Protein AF-A0A842QKL3-F1 (afdb_monomer)

Sequence (49 aa):
MTRNRATFTKIAGFKKIGKCRLCGKSIEVKDYNHYCSKCLKKIRKSEEE

pLDDT: mean 71.3, std 14.11, range [43.06, 88.62]

Solvent-accessible surface area (backbone atoms only — not comparable to full-atom values): 3304 Å² total; per-residue (Å²): 136,83,83,81,74,77,73,80,72,77,74,73,79,81,77,42,71,39,52,13,79,86,78,62,48,80,37,79,36,58,91,88,43,46,54,40,74,74,55,44,54,58,56,59,63,63,74,80,112

Mean predicted aligned error: 12.18 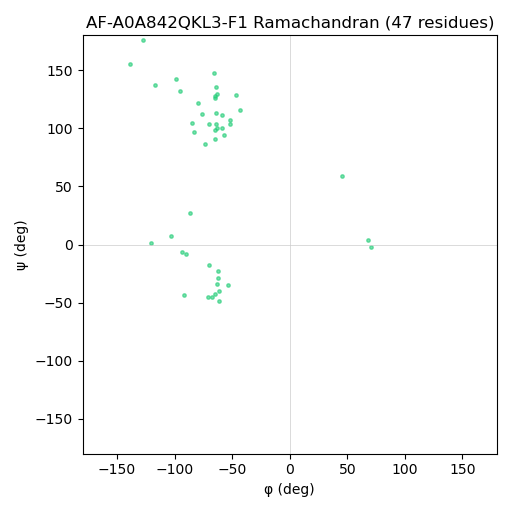Å

Radius of gyration: 18.91 Å; Cα contacts (8 Å, |Δi|>4): 41; chains: 1; bounding box: 39×21×56 Å

Structure (mmCIF, N/CA/C/O backbone):
data_AF-A0A842QKL3-F1
#
_entry.id   AF-A0A842QKL3-F1
#
loop_
_atom_site.group_PDB
_atom_site.id
_atom_site.type_symbol
_atom_site.label_atom_id
_atom_site.label_alt_id
_atom_site.label_comp_id
_atom_site.label_asym_id
_atom_site.label_entity_id
_atom_site.label_seq_id
_atom_site.pdbx_PDB_ins_code
_atom_site.Cartn_x
_atom_site.Cartn_y
_atom_site.Cartn_z
_atom_site.occupancy
_atom_site.B_iso_or_equiv
_atom_site.auth_seq_id
_atom_site.auth_comp_id
_atom_site.auth_asym_id
_atom_site.auth_atom_id
_atom_site.pdbx_PDB_model_num
ATOM 1 N N . MET A 1 1 ? 27.573 7.723 -43.948 1.00 43.06 1 MET A N 1
ATOM 2 C CA . MET A 1 1 ? 27.090 6.689 -43.007 1.00 43.06 1 MET A CA 1
ATOM 3 C C . MET A 1 1 ? 25.942 7.272 -42.200 1.00 43.06 1 MET A C 1
ATOM 5 O O . MET A 1 1 ? 26.084 8.336 -41.609 1.00 43.06 1 MET A O 1
ATOM 9 N N . THR A 1 2 ? 24.774 6.650 -42.313 1.00 46.22 2 THR A N 1
ATOM 10 C CA . THR A 1 2 ? 23.470 7.093 -41.808 1.00 46.22 2 THR A CA 1
ATOM 11 C C . THR A 1 2 ? 23.452 7.190 -40.281 1.00 46.22 2 THR A C 1
ATOM 13 O O . THR A 1 2 ? 23.852 6.264 -39.581 1.00 46.22 2 THR A O 1
ATOM 16 N N . ARG A 1 3 ? 22.992 8.333 -39.755 1.00 49.62 3 ARG A N 1
ATOM 17 C CA . ARG A 1 3 ? 22.783 8.559 -38.318 1.00 49.62 3 ARG A CA 1
ATOM 18 C C . ARG A 1 3 ? 21.705 7.592 -37.818 1.00 49.62 3 ARG A C 1
ATOM 20 O O . ARG A 1 3 ? 20.519 7.849 -38.009 1.00 49.62 3 ARG A O 1
ATOM 27 N N . ASN A 1 4 ? 22.117 6.497 -37.181 1.00 52.94 4 ASN A N 1
ATOM 28 C CA . ASN A 1 4 ? 21.228 5.591 -36.455 1.00 52.94 4 ASN A CA 1
ATOM 29 C C . ASN A 1 4 ? 20.621 6.339 -35.264 1.00 52.94 4 ASN A C 1
ATOM 31 O O . ASN A 1 4 ? 21.190 6.409 -34.176 1.00 52.94 4 ASN A O 1
ATOM 35 N N . ARG A 1 5 ? 19.462 6.953 -35.502 1.00 51.53 5 ARG A N 1
ATOM 36 C CA . ARG A 1 5 ? 18.636 7.599 -34.488 1.00 51.53 5 ARG A CA 1
ATOM 37 C C . ARG A 1 5 ? 17.989 6.475 -33.684 1.00 51.53 5 ARG A C 1
ATOM 39 O O . ARG A 1 5 ? 16.918 6.002 -34.042 1.00 51.53 5 ARG A O 1
ATOM 46 N N . ALA A 1 6 ? 18.698 5.999 -32.660 1.00 57.22 6 ALA A N 1
ATOM 47 C CA . ALA A 1 6 ? 18.178 5.033 -31.704 1.00 57.22 6 ALA A CA 1
ATOM 48 C C . ALA A 1 6 ? 16.842 5.564 -31.172 1.00 57.22 6 ALA A C 1
ATOM 50 O O . ALA A 1 6 ? 16.772 6.573 -30.469 1.00 57.22 6 ALA A O 1
ATOM 51 N N . THR A 1 7 ? 15.769 4.925 -31.618 1.00 58.38 7 THR A N 1
ATOM 52 C CA . THR A 1 7 ? 14.402 5.175 -31.194 1.00 58.38 7 THR A CA 1
ATOM 53 C C . THR A 1 7 ? 14.334 4.946 -29.694 1.00 58.38 7 THR A C 1
ATOM 55 O O . THR A 1 7 ? 14.493 3.819 -29.235 1.00 58.38 7 THR A O 1
ATOM 58 N N . PHE A 1 8 ? 14.125 6.025 -28.937 1.00 52.78 8 PHE A N 1
ATOM 59 C CA . PHE A 1 8 ? 13.777 5.989 -27.520 1.00 52.78 8 PHE A CA 1
ATOM 60 C C . PHE A 1 8 ? 12.495 5.161 -27.369 1.00 52.78 8 PHE A C 1
ATOM 62 O O . PHE A 1 8 ? 11.381 5.660 -27.545 1.00 52.78 8 PHE A O 1
ATOM 69 N N . THR A 1 9 ? 12.642 3.870 -27.091 1.00 55.94 9 THR A N 1
ATOM 70 C CA . THR A 1 9 ? 11.541 2.995 -26.709 1.00 55.94 9 THR A CA 1
ATOM 71 C C . THR A 1 9 ? 11.020 3.535 -25.383 1.00 55.94 9 THR A C 1
ATOM 73 O O . THR A 1 9 ? 11.676 3.399 -24.352 1.00 55.94 9 THR A O 1
ATOM 76 N N . LYS A 1 10 ? 9.874 4.230 -25.410 1.00 53.72 10 LYS A N 1
ATOM 77 C CA . LYS A 1 10 ? 9.140 4.640 -24.207 1.00 53.72 10 LYS A CA 1
ATOM 78 C C . LYS A 1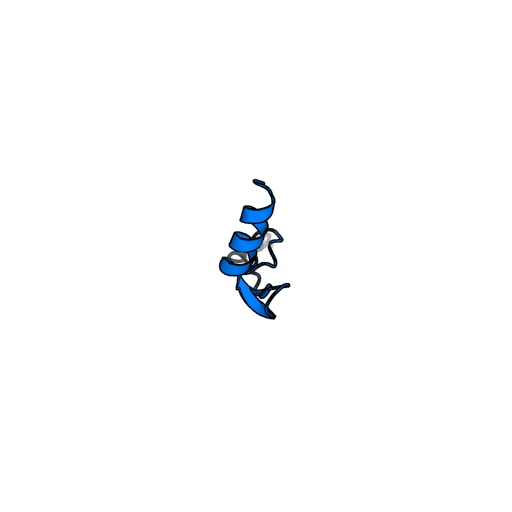 10 ? 8.935 3.391 -23.356 1.00 53.72 10 LYS A C 1
ATOM 80 O O . LYS A 1 10 ? 8.111 2.546 -23.699 1.00 53.72 10 LYS A O 1
ATOM 85 N N . ILE A 1 11 ? 9.720 3.252 -22.291 1.00 59.28 11 ILE A N 1
ATOM 86 C CA . ILE A 1 11 ? 9.600 2.119 -21.383 1.00 59.28 11 ILE A CA 1
ATOM 87 C C . ILE A 1 11 ? 8.218 2.234 -20.748 1.00 59.28 11 ILE A C 1
ATOM 89 O O . ILE A 1 11 ? 7.916 3.215 -20.064 1.00 59.28 11 ILE A O 1
ATOM 93 N N . ALA A 1 12 ? 7.359 1.268 -21.073 1.00 56.72 12 ALA A N 1
ATOM 94 C CA . ALA A 1 12 ? 6.022 1.131 -20.527 1.00 56.72 12 ALA A CA 1
ATOM 95 C C . ALA A 1 12 ? 6.084 1.301 -19.004 1.00 56.72 12 ALA A C 1
ATOM 97 O O . ALA A 1 12 ? 6.938 0.704 -18.350 1.00 56.72 12 ALA A O 1
ATOM 98 N N . GLY A 1 13 ? 5.227 2.178 -18.474 1.00 58.03 13 GLY A N 1
ATOM 99 C CA . GLY A 1 13 ? 5.314 2.702 -17.114 1.00 58.03 13 GLY A CA 1
ATOM 100 C C . GLY A 1 13 ? 5.648 1.629 -16.082 1.00 58.03 13 GLY A C 1
ATOM 101 O O . GLY A 1 13 ? 4.864 0.707 -15.856 1.00 58.03 13 GLY A O 1
ATOM 102 N N . PHE A 1 14 ? 6.819 1.761 -15.454 1.00 61.22 14 PHE A N 1
ATOM 103 C CA . PHE A 1 14 ? 7.236 0.911 -14.347 1.00 61.22 14 PHE A CA 1
ATOM 104 C C . PHE A 1 14 ? 6.216 1.035 -13.215 1.00 61.22 14 PHE A C 1
ATOM 106 O O . PHE A 1 14 ? 6.238 1.988 -12.434 1.00 61.22 14 PHE A O 1
ATOM 113 N N . LYS A 1 15 ? 5.317 0.055 -13.113 1.00 69.44 15 LYS A N 1
ATOM 114 C CA . LYS A 1 15 ? 4.488 -0.150 -11.929 1.00 69.44 15 LYS A CA 1
ATOM 115 C C . LYS A 1 15 ? 5.427 -0.514 -10.785 1.00 69.44 15 LYS A C 1
ATOM 117 O O . LYS A 1 15 ? 5.891 -1.648 -10.687 1.00 69.44 15 LYS A O 1
ATOM 122 N N . LYS A 1 16 ? 5.770 0.467 -9.948 1.00 73.44 16 LYS A N 1
ATOM 123 C CA . LYS A 1 16 ? 6.621 0.249 -8.777 1.00 73.44 16 LYS A CA 1
ATOM 124 C C . LYS A 1 16 ? 5.829 -0.563 -7.760 1.00 73.44 16 LYS A C 1
ATOM 126 O O . LYS A 1 16 ? 4.946 -0.037 -7.096 1.00 73.44 16 LYS A O 1
ATOM 131 N N . ILE A 1 17 ? 6.118 -1.854 -7.647 1.00 81.44 17 ILE A N 1
ATOM 132 C 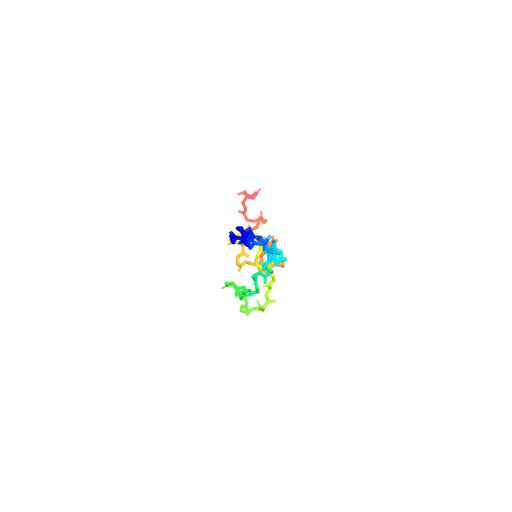CA . ILE A 1 17 ? 5.558 -2.686 -6.581 1.00 81.44 17 ILE A CA 1
ATOM 133 C C . ILE A 1 17 ? 6.380 -2.416 -5.320 1.00 81.44 17 ILE A C 1
ATOM 135 O O . ILE A 1 17 ? 7.596 -2.589 -5.311 1.00 81.44 17 ILE A O 1
ATOM 139 N N . GLY A 1 18 ? 5.724 -1.966 -4.258 1.00 85.44 18 GLY A N 1
ATOM 140 C CA . GLY A 1 18 ? 6.333 -1.728 -2.953 1.00 85.44 18 GLY A CA 1
ATOM 141 C C . GLY A 1 18 ? 5.560 -2.438 -1.851 1.00 85.44 18 GLY A C 1
ATOM 142 O O . GLY A 1 18 ? 4.522 -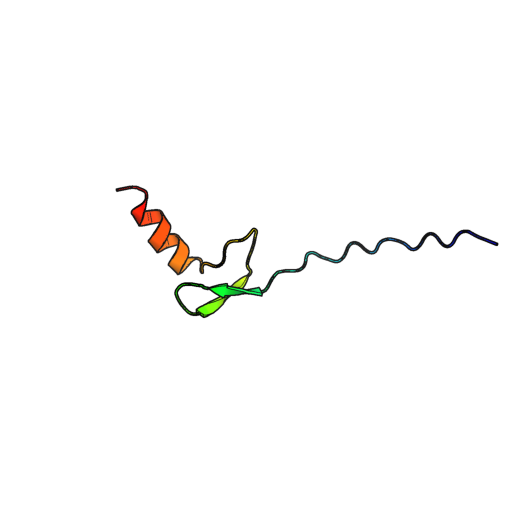3.047 -2.088 1.00 85.44 18 GLY A O 1
ATOM 143 N N . LYS A 1 19 ? 6.064 -2.372 -0.620 1.00 87.44 19 LYS A N 1
ATOM 144 C CA . LYS A 1 19 ? 5.352 -2.893 0.552 1.00 87.44 19 LYS A CA 1
ATOM 145 C C . LYS A 1 19 ? 4.644 -1.764 1.280 1.00 87.44 19 LYS A C 1
ATOM 147 O O . LYS A 1 19 ? 5.169 -0.657 1.394 1.00 87.44 19 LYS A O 1
ATOM 152 N N . CYS A 1 20 ? 3.459 -2.061 1.793 1.00 88.50 20 CYS A N 1
ATOM 153 C CA . CYS A 1 20 ? 2.740 -1.146 2.650 1.00 88.50 20 CYS A CA 1
ATOM 154 C C . CYS A 1 20 ? 3.514 -0.919 3.955 1.00 88.50 20 CYS A C 1
ATOM 156 O O . CYS A 1 20 ? 3.812 -1.884 4.654 1.00 88.50 20 CYS A O 1
ATOM 158 N N . ARG A 1 21 ? 3.756 0.340 4.335 1.00 84.38 21 ARG A N 1
ATOM 159 C CA . ARG A 1 21 ? 4.426 0.696 5.600 1.00 84.38 21 ARG A CA 1
ATOM 160 C C . ARG A 1 21 ? 3.678 0.264 6.866 1.00 84.38 21 ARG A C 1
ATOM 162 O O . ARG A 1 21 ? 4.312 0.125 7.899 1.00 84.38 21 ARG A O 1
ATOM 169 N N . LEU A 1 22 ? 2.361 0.052 6.799 1.00 86.12 22 LEU A N 1
ATOM 170 C CA . LEU A 1 22 ? 1.557 -0.335 7.968 1.00 86.12 22 LEU A CA 1
ATOM 171 C C . LEU A 1 22 ? 1.426 -1.847 8.146 1.00 86.12 22 LEU A C 1
ATOM 173 O O . LEU A 1 22 ? 1.515 -2.341 9.260 1.00 86.12 22 LEU A O 1
ATOM 177 N N . CYS A 1 23 ? 1.178 -2.585 7.065 1.00 88.62 23 CYS A N 1
ATOM 178 C CA . CYS A 1 23 ? 0.868 -4.015 7.150 1.00 88.62 23 CYS A CA 1
ATOM 179 C C . CYS A 1 23 ? 1.844 -4.915 6.385 1.00 88.62 23 CYS A C 1
ATOM 181 O O . CYS A 1 23 ? 1.618 -6.116 6.301 1.00 88.62 23 CYS A O 1
ATOM 183 N N . GLY A 1 24 ? 2.877 -4.354 5.748 1.00 86.81 24 GLY A N 1
ATOM 184 C CA . GLY A 1 24 ? 3.872 -5.108 4.977 1.00 86.81 24 GLY A CA 1
ATOM 185 C C . GLY A 1 24 ? 3.361 -5.709 3.661 1.00 86.81 24 GLY A C 1
ATOM 186 O O . GLY A 1 24 ? 4.145 -6.296 2.917 1.00 86.81 24 GLY A O 1
ATOM 187 N N . LYS A 1 25 ? 2.070 -5.551 3.338 1.00 88.00 25 LYS A N 1
ATOM 188 C CA . LYS A 1 25 ? 1.449 -6.114 2.132 1.00 88.00 25 LYS A CA 1
ATOM 189 C C . LYS A 1 25 ? 2.047 -5.516 0.859 1.00 88.00 25 LYS A C 1
ATOM 191 O O . LYS A 1 25 ? 2.171 -4.297 0.762 1.00 88.00 25 LYS A O 1
ATOM 196 N N . SER A 1 26 ? 2.346 -6.354 -0.130 1.00 86.69 26 SER A N 1
ATOM 197 C CA . SER A 1 26 ? 2.773 -5.909 -1.461 1.00 86.69 26 SER A CA 1
ATOM 198 C C . SER A 1 26 ? 1.646 -5.149 -2.166 1.00 86.69 26 SER A C 1
ATOM 200 O O . SER A 1 26 ? 0.522 -5.646 -2.266 1.00 86.69 26 SER A O 1
ATOM 202 N N . ILE A 1 27 ? 1.937 -3.938 -2.626 1.00 87.19 27 ILE A N 1
ATOM 203 C CA . ILE A 1 27 ? 1.005 -3.013 -3.273 1.00 87.19 27 ILE A CA 1
ATOM 204 C C . ILE A 1 27 ? 1.679 -2.322 -4.457 1.00 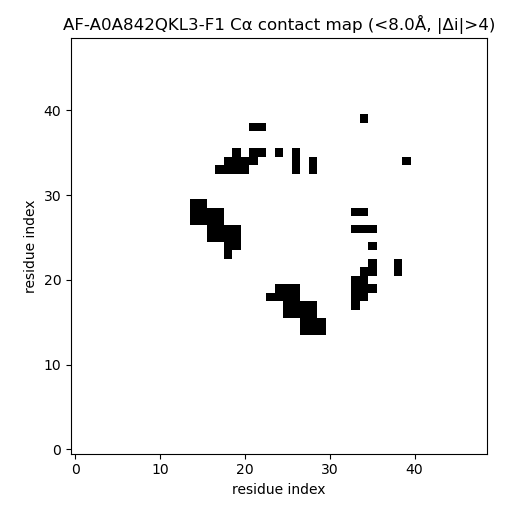87.19 27 ILE A C 1
ATOM 206 O O . ILE A 1 27 ? 2.897 -2.161 -4.490 1.00 87.19 27 ILE A O 1
ATOM 210 N N . GLU A 1 28 ? 0.878 -1.876 -5.419 1.00 85.62 28 GLU A N 1
ATOM 211 C CA . GLU A 1 28 ? 1.355 -0.981 -6.472 1.00 85.62 28 GLU A CA 1
ATOM 212 C C . GLU A 1 28 ? 1.492 0.432 -5.883 1.00 85.62 28 GLU A C 1
ATOM 214 O O . GLU A 1 28 ? 0.502 1.050 -5.491 1.00 85.62 28 GLU A O 1
ATOM 219 N N . VAL A 1 29 ? 2.727 0.917 -5.771 1.00 76.94 29 VAL A N 1
ATOM 220 C CA . VAL A 1 29 ? 3.059 2.256 -5.282 1.00 76.94 29 VAL A CA 1
ATOM 221 C C . VAL A 1 29 ? 2.964 3.214 -6.460 1.00 76.94 29 VAL A C 1
ATOM 223 O O . VAL A 1 29 ? 3.837 3.247 -7.330 1.00 76.94 29 VAL A O 1
ATOM 226 N N . LYS A 1 30 ? 1.885 3.993 -6.483 1.00 72.38 30 LYS A N 1
ATOM 227 C CA . LYS A 1 30 ? 1.744 5.157 -7.360 1.00 72.38 30 LYS A CA 1
ATOM 228 C C . LYS A 1 30 ? 2.161 6.392 -6.576 1.00 72.38 30 LYS A C 1
ATOM 230 O O . LYS A 1 30 ? 1.762 6.526 -5.420 1.00 72.38 30 LYS A O 1
ATOM 235 N N . ASP A 1 31 ? 3.001 7.226 -7.183 1.00 66.19 31 ASP A N 1
ATOM 236 C CA . ASP A 1 31 ? 3.311 8.578 -6.702 1.00 66.19 31 ASP A CA 1
ATOM 237 C C . ASP A 1 31 ? 3.583 8.649 -5.189 1.00 66.19 31 ASP A C 1
ATOM 239 O O . ASP A 1 31 ? 2.889 9.326 -4.439 1.00 66.19 31 ASP A O 1
ATOM 243 N N . TYR A 1 32 ? 4.593 7.900 -4.727 1.00 65.25 32 TYR A N 1
ATOM 244 C CA . TYR A 1 32 ? 5.096 7.915 -3.341 1.00 65.25 32 TYR A CA 1
ATOM 245 C C . TYR A 1 32 ? 4.151 7.365 -2.261 1.00 65.25 32 TYR A C 1
ATOM 247 O O . TYR A 1 32 ? 4.511 7.340 -1.082 1.00 65.25 32 TYR A O 1
ATOM 255 N N . ASN A 1 33 ? 2.977 6.846 -2.624 1.00 74.00 33 ASN A N 1
ATOM 256 C CA . ASN A 1 33 ? 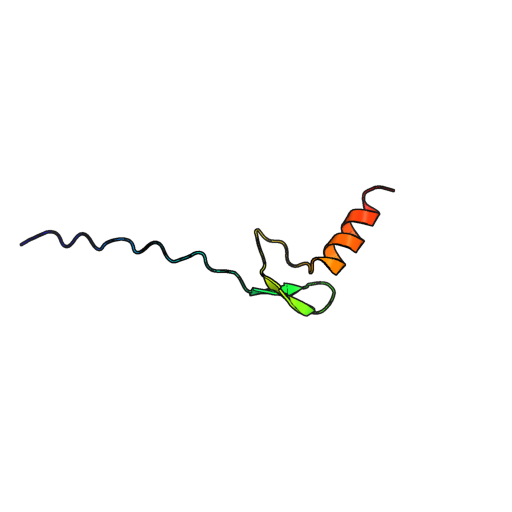2.064 6.285 -1.639 1.00 74.00 33 ASN A CA 1
ATOM 257 C C . ASN A 1 33 ? 2.417 4.830 -1.287 1.00 74.00 33 ASN A C 1
ATOM 259 O O . ASN A 1 33 ? 2.019 3.877 -1.957 1.00 74.00 33 ASN A O 1
ATOM 263 N N . HIS A 1 34 ? 3.152 4.658 -0.188 1.00 82.62 34 HIS A N 1
ATOM 264 C CA . HIS A 1 34 ? 3.519 3.352 0.365 1.00 82.62 34 HIS A CA 1
ATOM 265 C C . HIS A 1 34 ? 2.454 2.782 1.318 1.00 82.62 34 HIS A C 1
ATOM 267 O O . HIS A 1 34 ? 2.780 2.010 2.222 1.00 82.62 34 HIS A O 1
ATOM 273 N N . TYR A 1 35 ? 1.178 3.143 1.158 1.00 84.44 35 TYR A N 1
ATOM 274 C CA . TYR A 1 35 ? 0.089 2.621 1.982 1.00 84.44 35 TYR A CA 1
ATOM 275 C C . TYR A 1 35 ? -0.921 1.823 1.168 1.00 84.44 35 TYR A C 1
ATOM 277 O O . TYR A 1 35 ? -1.341 2.199 0.078 1.00 84.44 35 TYR A O 1
ATOM 285 N N . CYS A 1 36 ? -1.343 0.694 1.735 1.00 86.44 36 CYS A N 1
ATOM 286 C CA . CYS A 1 36 ? -2.392 -0.123 1.158 1.00 86.44 36 CYS A CA 1
ATOM 287 C C . CYS A 1 36 ? -3.716 0.649 1.182 1.00 86.44 36 CYS A C 1
ATOM 289 O O . CYS A 1 36 ? -3.960 1.374 2.141 1.00 86.44 36 CYS A O 1
ATOM 291 N N . SER A 1 37 ? -4.615 0.464 0.210 1.00 82.00 37 SER A N 1
ATOM 292 C CA . SER A 1 37 ? -5.884 1.217 0.161 1.00 82.00 37 SER A CA 1
ATOM 293 C C . SER A 1 37 ? -6.700 1.118 1.461 1.00 82.00 37 SER A C 1
ATOM 295 O O . SER A 1 37 ? -7.296 2.100 1.893 1.00 82.00 37 SER A O 1
ATOM 297 N N . LYS A 1 38 ? -6.672 -0.038 2.145 1.00 84.25 38 LYS A N 1
ATOM 298 C CA . LYS A 1 38 ? -7.295 -0.217 3.475 1.00 84.25 38 LYS A CA 1
ATOM 299 C C . LYS A 1 38 ? -6.626 0.635 4.559 1.00 84.25 38 LYS A C 1
ATOM 301 O O . LYS A 1 38 ? -7.301 1.207 5.405 1.00 84.25 38 LYS A O 1
ATOM 306 N N . CYS A 1 39 ? -5.302 0.681 4.533 1.00 85.81 39 CYS A N 1
ATOM 307 C CA . CYS A 1 39 ? -4.453 1.376 5.487 1.00 85.81 39 CYS A CA 1
ATOM 308 C C . CYS A 1 39 ? -4.572 2.896 5.301 1.00 85.81 39 CYS A C 1
ATOM 310 O O . CYS A 1 39 ? -4.788 3.624 6.260 1.00 85.81 39 CYS A O 1
ATOM 312 N N . LEU A 1 40 ? -4.534 3.349 4.046 1.00 83.50 40 LEU A N 1
ATOM 313 C CA . LEU A 1 40 ? -4.729 4.739 3.655 1.00 83.50 40 LEU A CA 1
ATOM 314 C C . LEU A 1 40 ? -6.123 5.245 4.049 1.00 83.50 40 LEU A C 1
ATOM 316 O O . LEU A 1 40 ? -6.250 6.357 4.542 1.00 83.50 40 LEU A O 1
ATOM 320 N N . LYS A 1 41 ? -7.166 4.415 3.892 1.00 83.44 41 LYS A N 1
ATOM 321 C CA . LYS A 1 41 ? -8.530 4.765 4.315 1.00 83.44 41 LYS A CA 1
ATOM 322 C C . LYS A 1 41 ? -8.638 4.973 5.829 1.00 83.44 41 LYS A C 1
ATOM 324 O O . LYS A 1 41 ? -9.407 5.824 6.247 1.00 83.44 41 LYS A O 1
ATOM 329 N N . LYS A 1 42 ? -7.881 4.225 6.641 1.00 79.31 42 LYS A N 1
ATOM 330 C CA . LYS A 1 42 ?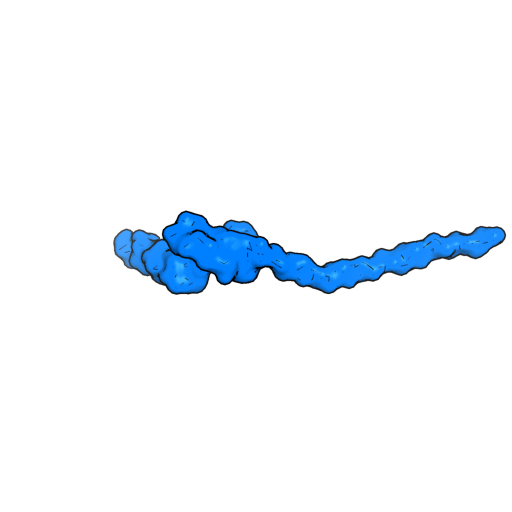 -7.823 4.461 8.094 1.00 79.31 42 LYS A CA 1
ATOM 331 C C . LYS A 1 42 ? -7.153 5.795 8.422 1.00 79.31 42 LYS A C 1
ATOM 333 O O . LYS A 1 42 ? -7.705 6.528 9.223 1.00 79.31 42 LYS A O 1
ATOM 338 N N . ILE A 1 43 ? -6.027 6.105 7.773 1.00 79.00 43 ILE A N 1
ATOM 339 C CA . ILE A 1 43 ? -5.289 7.362 7.990 1.00 79.00 43 ILE A CA 1
ATOM 340 C C . ILE A 1 43 ? -6.159 8.568 7.621 1.00 79.00 43 ILE A C 1
ATOM 342 O O . ILE A 1 43 ? -6.324 9.467 8.430 1.00 79.00 43 ILE A O 1
ATOM 346 N N . ARG A 1 44 ? -6.788 8.546 6.439 1.00 75.88 44 ARG A N 1
ATOM 347 C CA . ARG A 1 44 ? -7.617 9.666 5.966 1.00 75.88 44 ARG A CA 1
ATOM 348 C C . ARG A 1 44 ? -8.833 9.950 6.848 1.00 75.88 44 ARG A C 1
ATOM 350 O O . ARG A 1 44 ? -9.261 11.089 6.904 1.00 75.88 44 ARG A O 1
ATOM 357 N N . LYS A 1 45 ? -9.386 8.944 7.539 1.00 69.31 45 LYS A N 1
ATOM 358 C CA . LYS A 1 45 ? -10.488 9.172 8.491 1.00 69.31 45 LYS A CA 1
ATOM 359 C C . LYS A 1 45 ? -10.047 9.920 9.753 1.00 69.31 45 LYS A C 1
ATOM 361 O O . LYS A 1 45 ? -10.917 10.412 10.448 1.00 69.31 45 LYS A O 1
ATOM 366 N N . SER A 1 46 ? -8.750 9.979 10.056 1.00 59.59 46 SER A N 1
ATOM 367 C CA . SER A 1 46 ? -8.229 10.674 11.239 1.00 59.59 46 SER A CA 1
ATOM 368 C C . SER A 1 46 ? -7.889 12.147 10.994 1.00 59.59 46 SER A C 1
ATOM 370 O O . SER A 1 46 ? -7.573 12.832 11.952 1.00 59.59 46 SER A O 1
ATOM 372 N N . GLU A 1 47 ? -7.925 12.634 9.749 1.00 59.62 47 GLU A N 1
ATOM 373 C CA . GLU A 1 47 ? -7.689 14.056 9.426 1.00 59.62 47 GLU A CA 1
ATOM 374 C C . GLU A 1 47 ? -8.987 14.885 9.343 1.00 59.62 47 GLU A C 1
ATOM 376 O O . 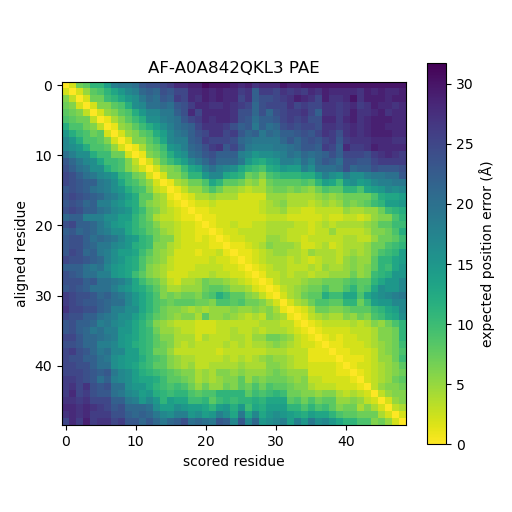GLU A 1 47 ? -8.919 16.098 9.187 1.00 59.62 47 GLU A O 1
ATOM 381 N N . GLU A 1 48 ? -10.162 14.249 9.429 1.00 57.50 48 GLU A N 1
ATOM 382 C CA . GLU A 1 48 ? -11.482 14.909 9.371 1.00 57.50 48 GLU A CA 1
ATOM 383 C C . GLU A 1 48 ? -12.168 15.053 10.751 1.00 57.50 48 GLU A C 1
A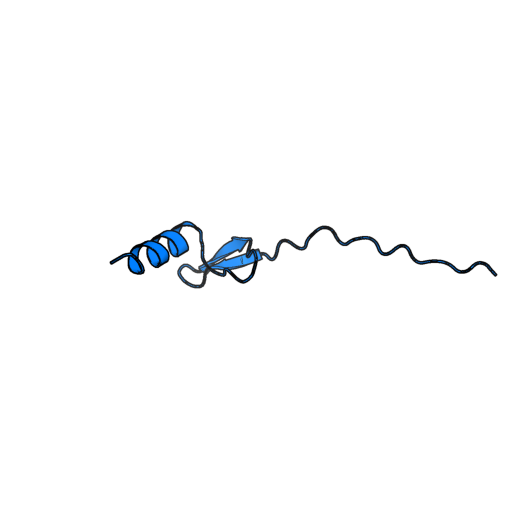TOM 385 O O . GLU A 1 48 ? -13.322 15.477 10.799 1.00 57.50 48 GLU A O 1
ATOM 390 N N . GLU A 1 49 ? -11.486 14.721 11.858 1.00 50.47 49 GLU A N 1
ATOM 391 C CA . GLU A 1 49 ? -11.942 14.976 13.245 1.00 50.47 49 GLU A CA 1
ATOM 392 C C . GLU A 1 49 ? -11.151 16.108 13.913 1.00 50.47 49 GLU A C 1
ATOM 394 O O . GLU A 1 49 ? -9.906 16.126 13.770 1.00 50.47 49 GLU A O 1
#

Nearest PDB structures (foldseek):
  4v87-assembly1_BQ  TM=6.097E-01  e=4.203E-01  Thermus thermophilus HB8
  4dv5-assembly1_N  TM=6.302E-01  e=4.874E-01  Thermus thermophilus HB8
  7nhk-assembly1_o  TM=6.343E-01  e=5.248E-01  Enterococcus faecalis
  4wu1-assembly2_5A  TM=6.267E-01  e=6.085E-01  Thermus thermophilus HB8
  6n1d-assembly1_AS14  TM=5.797E-01  e=5.248E-01  Thermus thermophilus HB27

Secondary structure (DSSP, 8-state):
---------------EEEE-TTT--EEEE-TT--S-HHHHHHHHTTS--

Foldseek 3Di:
DDDPPPPPPPPDDPQDFAAAPPPRDTDRDDPNHSHDPVRVVVVVVVVVD